Protein AF-A0A3N5TZJ4-F1 (afdb_monomer)

pLDDT: mean 77.25, std 13.86, range [44.78, 93.88]

Mean predicted aligned error: 8.36 Å

Foldseek 3Di:
DDDDPPDDDPDQVLCCCVPVPCVVVVHDLCNVCVLLVHDSVVSVCSNVVVDDDDVVNVVSVVVD

Structure (mmCIF, N/CA/C/O backbone):
data_AF-A0A3N5TZJ4-F1
#
_entry.id   AF-A0A3N5TZJ4-F1
#
loop_
_atom_site.group_PDB
_atom_site.id
_atom_site.type_symbol
_atom_site.label_atom_id
_atom_site.label_alt_id
_atom_site.label_comp_id
_atom_site.label_asym_id
_atom_site.label_entity_id
_atom_site.label_seq_id
_atom_site.pdbx_PDB_ins_code
_atom_site.Cartn_x
_atom_site.Cartn_y
_atom_site.Cartn_z
_atom_site.occupancy
_atom_site.B_iso_or_equiv
_atom_site.auth_seq_id
_atom_site.auth_comp_id
_atom_site.auth_asym_id
_atom_site.auth_atom_id
_atom_site.pdbx_PDB_model_num
ATOM 1 N N . MET A 1 1 ? 1.077 6.720 -28.503 1.00 44.78 1 MET A N 1
ATOM 2 C CA . MET A 1 1 ? 2.469 6.239 -28.637 1.00 44.78 1 MET A CA 1
ATOM 3 C C . MET A 1 1 ? 2.868 5.628 -27.305 1.00 44.78 1 MET A C 1
ATOM 5 O O . MET A 1 1 ? 3.034 6.372 -26.351 1.00 44.78 1 MET A O 1
ATOM 9 N N . VAL A 1 2 ? 2.920 4.297 -27.210 1.00 57.06 2 VAL A N 1
A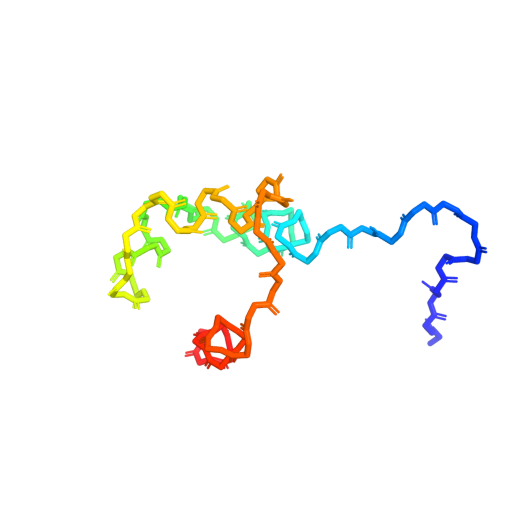TOM 10 C CA . VAL A 1 2 ? 3.326 3.602 -25.977 1.00 57.06 2 VAL A CA 1
ATOM 11 C C . VAL A 1 2 ? 4.851 3.615 -25.920 1.00 57.06 2 VAL A C 1
ATOM 13 O O . VAL A 1 2 ? 5.503 3.162 -26.859 1.00 57.06 2 VAL A O 1
ATOM 16 N N . ARG A 1 3 ? 5.430 4.177 -24.856 1.00 62.12 3 ARG A N 1
ATOM 17 C CA . ARG A 1 3 ? 6.873 4.112 -24.604 1.00 62.12 3 ARG A CA 1
ATOM 18 C C . ARG A 1 3 ? 7.149 2.906 -23.718 1.00 62.12 3 ARG A C 1
ATOM 20 O O . ARG A 1 3 ? 7.078 3.013 -22.503 1.00 62.12 3 ARG A O 1
ATOM 27 N N . ILE A 1 4 ? 7.416 1.763 -24.345 1.00 63.81 4 ILE A N 1
ATOM 28 C CA . ILE A 1 4 ? 7.880 0.570 -23.634 1.00 63.81 4 ILE A CA 1
ATOM 29 C C . ILE A 1 4 ? 9.393 0.728 -23.440 1.00 63.81 4 ILE A C 1
ATOM 31 O O . ILE A 1 4 ? 10.101 0.867 -24.442 1.00 63.81 4 ILE A O 1
ATOM 35 N N . PRO A 1 5 ? 9.908 0.757 -22.201 1.00 62.22 5 PRO A N 1
ATOM 36 C CA . PRO A 1 5 ? 11.346 0.769 -21.978 1.00 62.22 5 PRO A CA 1
ATOM 37 C C . PRO A 1 5 ? 11.954 -0.537 -22.510 1.00 62.22 5 PRO A C 1
ATOM 39 O O . PRO A 1 5 ? 11.597 -1.626 -22.075 1.00 62.22 5 PRO A O 1
ATOM 42 N N . THR A 1 6 ? 12.863 -0.432 -23.482 1.00 68.31 6 THR A N 1
ATOM 43 C CA . THR A 1 6 ? 13.572 -1.573 -24.096 1.00 68.31 6 THR A CA 1
ATOM 44 C C . THR A 1 6 ? 14.808 -2.013 -23.306 1.00 68.31 6 THR A C 1
ATOM 46 O O . THR A 1 6 ? 15.389 -3.054 -23.608 1.00 68.31 6 THR A O 1
ATOM 49 N N . HIS A 1 7 ? 15.215 -1.235 -22.298 1.00 64.00 7 HIS A N 1
ATOM 50 C CA . HIS A 1 7 ? 16.373 -1.495 -21.443 1.00 64.00 7 HIS A CA 1
ATOM 51 C C . HIS A 1 7 ? 16.059 -1.129 -19.983 1.00 64.00 7 HIS A C 1
ATOM 53 O O . HIS A 1 7 ? 15.528 -0.052 -19.720 1.00 64.00 7 HIS A O 1
ATOM 59 N N . GLY A 1 8 ? 16.416 -2.022 -19.052 1.00 59.53 8 GLY A N 1
ATOM 60 C CA . GLY A 1 8 ? 16.089 -1.949 -17.620 1.00 59.53 8 GLY A CA 1
ATOM 61 C C . GLY A 1 8 ? 15.178 -3.111 -17.194 1.00 59.53 8 GLY A C 1
ATOM 62 O O . GLY A 1 8 ? 14.427 -3.616 -18.031 1.00 59.53 8 GLY A O 1
ATOM 63 N N . PRO A 1 9 ? 15.260 -3.602 -15.942 1.00 64.56 9 PRO A N 1
ATOM 64 C CA . PRO A 1 9 ? 14.293 -4.581 -15.458 1.00 64.56 9 PRO A CA 1
ATOM 65 C C . PRO A 1 9 ? 12.882 -3.970 -15.519 1.00 64.56 9 PRO A C 1
ATOM 67 O O . PRO A 1 9 ? 12.739 -2.770 -15.270 1.00 64.56 9 PRO A O 1
ATOM 70 N N . PRO A 1 10 ? 11.846 -4.752 -15.871 1.00 69.81 10 PRO A N 1
ATOM 71 C CA . PRO A 1 10 ? 10.479 -4.251 -15.872 1.00 69.81 10 PRO A CA 1
ATOM 72 C C . PRO A 1 10 ? 10.127 -3.728 -14.477 1.00 69.81 10 PRO A C 1
ATOM 74 O O . PRO A 1 10 ? 10.393 -4.398 -13.477 1.00 69.81 10 PRO A O 1
ATOM 77 N N . THR A 1 11 ? 9.543 -2.532 -14.420 1.00 73.31 11 THR A N 1
ATOM 78 C CA . THR A 1 11 ? 9.016 -1.969 -13.175 1.00 73.31 11 THR A CA 1
ATOM 79 C C . THR A 1 11 ? 8.002 -2.944 -12.592 1.00 73.31 11 THR A C 1
ATOM 81 O O . THR A 1 11 ? 7.110 -3.419 -13.299 1.00 73.31 11 THR A O 1
ATOM 84 N N . HIS A 1 12 ? 8.156 -3.276 -11.310 1.00 80.88 12 HIS A N 1
ATOM 85 C CA . HIS A 1 12 ? 7.244 -4.203 -10.658 1.00 80.88 12 HIS A CA 1
ATOM 86 C C . HIS A 1 12 ? 5.831 -3.591 -10.642 1.00 80.88 12 HIS A C 1
ATOM 88 O O . HIS A 1 12 ? 5.695 -2.416 -10.292 1.00 80.88 12 HIS A O 1
ATOM 94 N N . PRO A 1 13 ? 4.768 -4.344 -10.973 1.00 79.81 13 PRO A N 1
ATOM 95 C CA . PRO A 1 13 ? 3.400 -3.815 -10.984 1.00 79.81 13 PRO A CA 1
ATOM 96 C C . PRO A 1 13 ? 2.992 -3.214 -9.633 1.00 79.81 13 PRO A C 1
ATOM 98 O O . PRO A 1 13 ? 2.303 -2.201 -9.586 1.00 79.81 13 PRO A O 1
ATOM 101 N N . GLY A 1 14 ? 3.492 -3.774 -8.530 1.00 84.56 14 GLY A N 1
ATOM 102 C CA . GLY A 1 14 ? 3.304 -3.207 -7.195 1.00 84.56 14 GLY A CA 1
ATOM 103 C C . GLY A 1 14 ? 3.960 -1.836 -6.982 1.00 84.56 14 GLY A C 1
ATOM 104 O O . GLY A 1 14 ? 3.401 -1.002 -6.274 1.00 84.56 14 GLY A O 1
ATOM 105 N N . GLU A 1 15 ? 5.099 -1.574 -7.626 1.00 83.88 15 GLU A N 1
ATOM 106 C CA . GLU A 1 15 ? 5.751 -0.261 -7.590 1.00 83.88 15 GLU A CA 1
ATOM 107 C C . GLU A 1 15 ? 4.941 0.752 -8.415 1.00 83.88 15 GLU A C 1
ATOM 109 O O . GLU A 1 15 ? 4.689 1.862 -7.955 1.00 83.88 15 GLU A O 1
ATOM 114 N N . MET A 1 16 ? 4.410 0.339 -9.574 1.00 86.94 16 MET A N 1
ATOM 115 C CA . MET A 1 16 ? 3.483 1.170 -10.354 1.00 86.94 16 MET A CA 1
ATOM 116 C C . MET A 1 16 ? 2.199 1.494 -9.582 1.00 86.94 16 MET A C 1
ATOM 118 O O . MET A 1 16 ? 1.775 2.645 -9.558 1.00 86.94 16 MET A O 1
ATOM 122 N N . LEU A 1 17 ? 1.596 0.509 -8.911 1.00 85.38 17 LEU A N 1
ATOM 123 C CA . LEU A 1 17 ? 0.398 0.713 -8.093 1.00 85.38 17 LEU A CA 1
ATOM 124 C C . LEU A 1 17 ? 0.637 1.758 -6.990 1.00 85.38 17 LEU A C 1
ATOM 126 O O . LEU A 1 17 ? -0.224 2.593 -6.709 1.00 85.38 17 LEU A O 1
ATOM 130 N N . GLN A 1 18 ? 1.818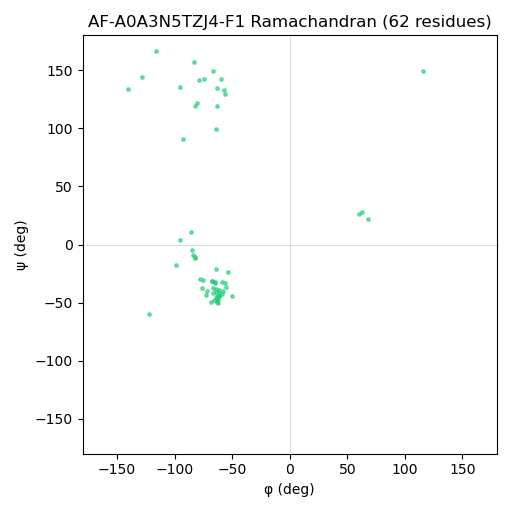 1.736 -6.371 1.00 87.62 18 GLN A N 1
ATOM 131 C CA . GLN A 1 18 ? 2.179 2.713 -5.351 1.00 87.62 18 GLN A CA 1
ATOM 132 C C . GLN A 1 18 ? 2.369 4.121 -5.926 1.00 87.62 18 GLN A C 1
ATOM 134 O O . GLN A 1 18 ? 1.805 5.078 -5.387 1.00 87.62 18 GLN A O 1
ATOM 139 N N . GLU A 1 19 ? 3.152 4.250 -6.996 1.00 88.94 19 GLU A N 1
ATOM 140 C CA . GLU A 1 19 ? 3.534 5.553 -7.545 1.00 88.94 19 GLU A CA 1
ATOM 141 C C . GLU A 1 19 ? 2.411 6.226 -8.341 1.00 88.94 19 GLU A C 1
ATOM 143 O O . GLU A 1 19 ? 2.244 7.440 -8.241 1.00 88.94 19 GLU A O 1
ATOM 148 N N . GLU A 1 20 ? 1.628 5.456 -9.096 1.00 87.88 20 GLU A N 1
ATOM 149 C CA . GLU A 1 20 ? 0.651 5.989 -10.055 1.00 87.88 20 GLU A CA 1
ATOM 150 C C . GLU A 1 20 ? -0.782 6.021 -9.502 1.00 87.88 20 GLU A C 1
ATOM 152 O O . GLU A 1 20 ? -1.616 6.757 -10.025 1.00 87.88 20 GLU A O 1
ATOM 157 N N . PHE A 1 21 ? -1.084 5.274 -8.430 1.00 87.88 21 PHE A N 1
ATOM 158 C CA . PHE A 1 21 ? -2.441 5.198 -7.868 1.00 87.88 21 PHE A CA 1
ATOM 159 C C . PHE A 1 21 ? -2.491 5.616 -6.399 1.00 87.88 21 PHE A C 1
ATOM 161 O O . PHE A 1 21 ? -3.153 6.596 -6.063 1.00 87.88 21 PHE A O 1
ATOM 168 N N . LEU A 1 22 ? -1.767 4.928 -5.510 1.00 90.12 22 LEU A N 1
ATOM 169 C CA . LEU A 1 22 ? -1.855 5.189 -4.067 1.00 90.12 22 LEU A CA 1
ATOM 170 C C . LEU A 1 22 ? -1.397 6.606 -3.700 1.00 90.12 22 LEU A C 1
ATOM 172 O O . LEU A 1 22 ? -2.110 7.321 -2.994 1.00 90.12 22 LEU A O 1
ATOM 176 N N . LYS A 1 23 ? -0.235 7.036 -4.207 1.00 91.44 23 LYS A N 1
ATOM 177 C CA . LYS A 1 23 ? 0.295 8.382 -3.945 1.00 91.44 23 LYS A CA 1
ATOM 178 C C . LYS A 1 23 ? -0.610 9.494 -4.505 1.00 91.44 23 LYS A C 1
ATOM 180 O O . LYS A 1 23 ? -0.935 10.392 -3.729 1.00 91.44 23 LYS A O 1
ATOM 185 N N . PRO A 1 24 ? -1.058 9.462 -5.778 1.00 92.56 24 PRO A N 1
ATOM 186 C CA . PRO A 1 24 ? -1.940 10.501 -6.318 1.00 92.56 24 PRO A CA 1
ATOM 187 C C . PRO A 1 24 ? -3.321 10.550 -5.659 1.00 92.56 24 PRO A C 1
ATOM 189 O O . PRO A 1 24 ? -3.886 11.633 -5.521 1.00 92.56 24 PRO A O 1
ATOM 192 N N . LEU A 1 25 ? -3.854 9.402 -5.228 1.00 90.69 25 LEU A N 1
ATOM 193 C CA . LEU A 1 25 ? -5.151 9.323 -4.551 1.00 90.69 25 LEU A CA 1
ATOM 194 C C . LEU A 1 25 ? -5.069 9.641 -3.048 1.00 90.69 25 LEU A C 1
ATOM 196 O O . LEU A 1 25 ? -6.105 9.802 -2.409 1.00 90.69 25 LEU A O 1
ATOM 200 N N . GLY A 1 26 ? -3.865 9.741 -2.474 1.00 93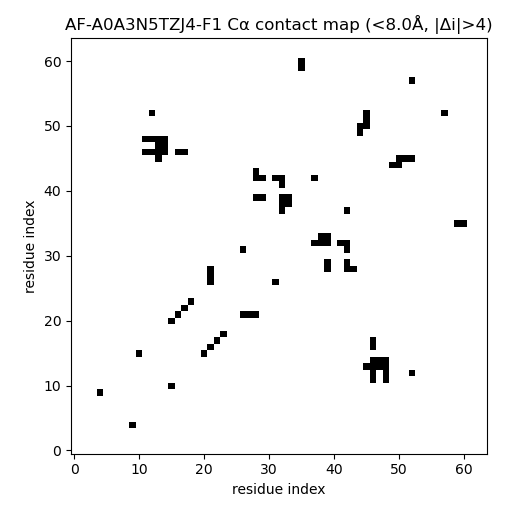.75 26 GLY A N 1
ATOM 201 C CA . GLY A 1 26 ? -3.673 9.961 -1.037 1.00 93.75 26 GLY A CA 1
ATOM 202 C C . GLY A 1 26 ? -4.097 8.769 -0.171 1.00 93.75 26 GLY A C 1
ATOM 203 O O . GLY A 1 26 ? -4.383 8.943 1.011 1.00 93.75 26 GLY A O 1
ATOM 204 N N . ILE A 1 27 ? -4.143 7.569 -0.754 1.00 93.75 27 ILE A N 1
ATOM 205 C CA . ILE A 1 27 ? -4.611 6.341 -0.107 1.00 93.75 27 ILE A CA 1
ATOM 206 C C . ILE A 1 27 ? -3.409 5.582 0.460 1.00 93.75 27 ILE A C 1
ATOM 208 O O . ILE A 1 27 ? -2.375 5.425 -0.192 1.00 93.75 27 ILE A O 1
ATOM 212 N N . SER A 1 28 ? -3.538 5.082 1.689 1.00 93.88 28 SER A N 1
ATOM 213 C CA . SER A 1 28 ? -2.504 4.244 2.305 1.00 93.88 28 SER A CA 1
ATOM 214 C C . SER A 1 28 ? -2.624 2.778 1.873 1.00 93.88 28 SER A C 1
ATOM 216 O O . SER A 1 28 ? -3.700 2.300 1.525 1.00 93.88 28 SER A O 1
ATOM 218 N N . GLN A 1 29 ? -1.529 2.016 1.959 1.00 91.06 29 GLN A N 1
ATOM 219 C CA . GLN A 1 29 ? -1.559 0.567 1.696 1.00 91.06 29 GLN A CA 1
ATOM 220 C C . GLN A 1 29 ? -2.527 -0.178 2.630 1.00 91.06 29 GLN A C 1
ATOM 222 O O . GLN A 1 29 ? -3.129 -1.171 2.233 1.00 91.06 29 GLN A O 1
ATOM 227 N N . THR A 1 30 ? -2.683 0.306 3.865 1.00 92.50 30 THR A N 1
ATOM 228 C CA . THR A 1 30 ? -3.644 -0.225 4.839 1.00 92.50 30 THR A CA 1
ATOM 229 C C . THR A 1 30 ? -5.073 0.013 4.382 1.00 92.50 30 THR A C 1
ATOM 231 O O . THR A 1 30 ? -5.855 -0.928 4.345 1.00 92.50 30 THR A O 1
ATOM 234 N N . GLU A 1 31 ? -5.387 1.232 3.949 1.00 91.81 31 GLU A N 1
ATOM 235 C CA . GLU A 1 31 ? -6.719 1.563 3.443 1.00 91.81 31 GLU A CA 1
ATOM 236 C C . GLU A 1 31 ? -7.044 0.769 2.167 1.00 91.81 31 GLU A C 1
ATOM 238 O O . GLU A 1 31 ? -8.160 0.280 2.002 1.00 91.81 31 GLU A O 1
ATOM 243 N N . LEU A 1 32 ? -6.057 0.563 1.289 1.00 89.25 32 LEU A N 1
ATOM 244 C CA . LEU A 1 32 ? -6.198 -0.323 0.133 1.00 89.25 32 LEU A CA 1
ATOM 245 C C . LEU A 1 32 ? -6.483 -1.770 0.559 1.00 89.25 32 LEU A C 1
ATOM 247 O O . LEU A 1 32 ? -7.358 -2.415 -0.013 1.00 89.25 32 LEU A O 1
ATOM 251 N N . ALA A 1 33 ? -5.772 -2.278 1.567 1.00 90.25 33 ALA A N 1
ATOM 252 C CA . ALA A 1 33 ? -5.993 -3.621 2.091 1.00 90.25 33 ALA A CA 1
ATOM 253 C C . ALA A 1 33 ? -7.415 -3.781 2.652 1.00 90.25 33 ALA A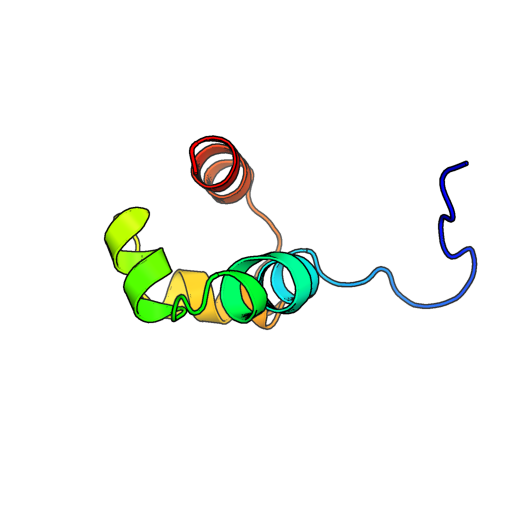 C 1
ATOM 255 O O . ALA A 1 33 ? -8.076 -4.778 2.365 1.00 90.25 33 ALA A O 1
ATOM 256 N N . GLU A 1 34 ? -7.912 -2.776 3.377 1.00 91.81 34 GLU A N 1
ATOM 257 C CA . GLU A 1 34 ? -9.283 -2.740 3.891 1.00 91.81 34 GLU A CA 1
ATOM 258 C C . GLU A 1 34 ? -10.320 -2.705 2.762 1.00 91.81 34 GLU A C 1
ATOM 260 O O . GLU A 1 34 ? -11.261 -3.498 2.777 1.00 91.81 34 GLU A O 1
ATOM 265 N N . LYS A 1 35 ? -10.125 -1.851 1.747 1.00 88.25 35 LYS A N 1
ATOM 266 C CA . LYS A 1 35 ? -11.012 -1.757 0.572 1.00 88.25 35 LYS A CA 1
ATOM 267 C C . LYS A 1 35 ? -11.074 -3.062 -0.219 1.00 88.25 35 LYS A C 1
ATOM 269 O O . LYS A 1 35 ? -12.144 -3.439 -0.684 1.00 88.25 35 LYS A O 1
ATOM 274 N N . LEU A 1 36 ? -9.942 -3.748 -0.350 1.00 85.25 36 LEU A N 1
ATOM 275 C CA . LEU A 1 36 ? -9.834 -5.024 -1.055 1.00 85.25 36 LEU A CA 1
ATOM 276 C C . LEU A 1 36 ? -10.195 -6.236 -0.180 1.00 85.25 36 LEU A C 1
ATOM 278 O O . LEU A 1 36 ? -10.203 -7.362 -0.672 1.00 85.25 36 LEU A O 1
ATOM 282 N N . GLY A 1 37 ? -10.475 -6.045 1.115 1.00 88.06 37 GLY A N 1
ATOM 283 C CA . GLY A 1 37 ? -10.778 -7.140 2.040 1.00 88.06 37 GLY A CA 1
ATOM 284 C C . GLY A 1 37 ? -9.619 -8.127 2.221 1.00 88.06 37 GLY A C 1
ATOM 285 O O . GLY A 1 37 ? -9.839 -9.310 2.489 1.00 88.06 37 GLY A O 1
ATOM 286 N N . VAL A 1 38 ? -8.377 -7.666 2.059 1.00 86.62 38 VAL A N 1
ATOM 287 C CA . VAL A 1 38 ? -7.166 -8.482 2.19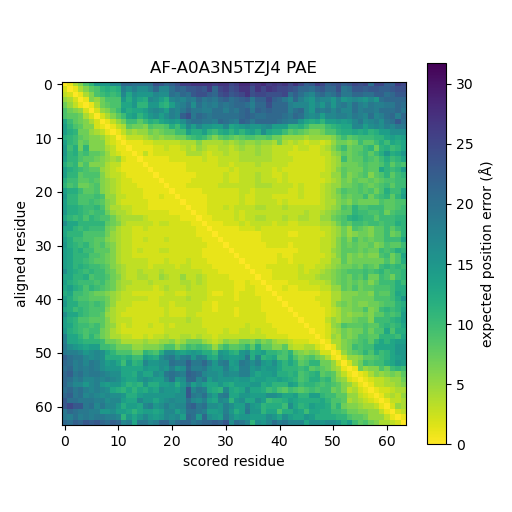0 1.00 86.62 38 VAL A CA 1
ATOM 288 C C . VAL A 1 38 ? -6.285 -8.010 3.342 1.00 86.62 38 VAL A C 1
ATOM 290 O O . VAL A 1 38 ? -6.454 -6.933 3.900 1.00 86.62 38 VAL A O 1
ATOM 293 N N . SER A 1 39 ? -5.310 -8.832 3.727 1.00 89.19 39 SER A N 1
ATOM 294 C CA . SER A 1 39 ? -4.382 -8.468 4.792 1.00 89.19 39 SER A CA 1
ATOM 295 C C . SER A 1 39 ? -3.354 -7.430 4.317 1.00 89.19 39 SER A C 1
ATOM 297 O O . SER A 1 39 ? -2.828 -7.521 3.207 1.00 89.19 39 SER A O 1
ATOM 299 N N . TYR A 1 40 ? -2.996 -6.475 5.184 1.00 90.44 40 TYR A N 1
ATOM 300 C CA . TYR A 1 40 ? -1.924 -5.504 4.913 1.00 90.44 40 TYR A CA 1
ATOM 301 C C . TYR A 1 40 ? -0.608 -6.155 4.438 1.00 90.44 40 TYR A C 1
ATOM 303 O O . TYR A 1 40 ? -0.047 -5.681 3.450 1.00 90.44 40 TYR A O 1
ATOM 311 N N . PRO A 1 41 ? -0.117 -7.261 5.047 1.00 89.62 41 PRO A N 1
ATOM 312 C CA . PRO A 1 41 ? 1.083 -7.941 4.566 1.00 89.62 41 PRO A CA 1
ATOM 313 C C . PRO A 1 41 ? 0.987 -8.358 3.097 1.00 89.62 41 PRO A C 1
ATOM 315 O O . PRO A 1 41 ? 1.974 -8.216 2.386 1.00 89.62 41 PRO A O 1
ATOM 318 N N . ARG A 1 42 ? -0.195 -8.784 2.618 1.00 85.56 42 ARG A N 1
ATOM 319 C CA . ARG A 1 42 ? -0.401 -9.144 1.207 1.00 85.56 42 ARG A CA 1
ATOM 320 C C . ARG A 1 42 ? -0.171 -7.942 0.289 1.00 85.56 42 ARG A C 1
ATOM 322 O O . ARG A 1 42 ? 0.547 -8.081 -0.696 1.00 85.56 42 ARG A O 1
ATOM 329 N N . ILE A 1 43 ? -0.732 -6.778 0.620 1.00 87.69 43 ILE A N 1
ATOM 330 C CA . ILE A 1 43 ? -0.531 -5.538 -0.152 1.00 87.69 43 ILE A CA 1
ATOM 331 C C . ILE A 1 43 ? 0.925 -5.067 -0.069 1.00 87.69 43 ILE A C 1
ATOM 333 O O . ILE A 1 43 ? 1.521 -4.706 -1.079 1.00 87.69 43 ILE A O 1
ATOM 337 N N . ASN A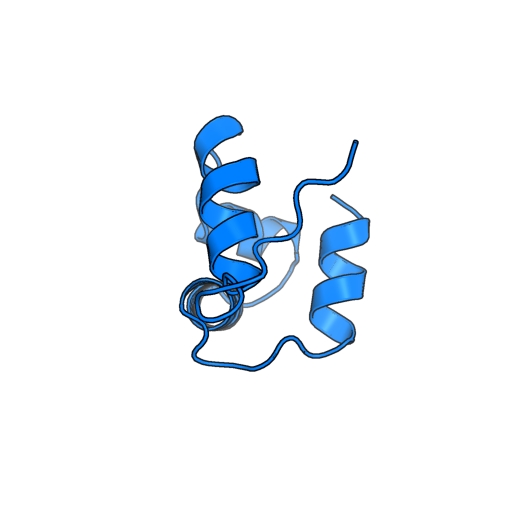 1 44 ? 1.535 -5.138 1.112 1.00 88.69 44 ASN A N 1
ATOM 338 C CA . ASN A 1 44 ? 2.929 -4.759 1.306 1.00 88.69 44 ASN A CA 1
ATOM 339 C C . ASN A 1 44 ? 3.895 -5.669 0.519 1.00 88.69 44 ASN A C 1
ATOM 341 O O . ASN A 1 44 ? 4.860 -5.181 -0.065 1.00 88.69 44 ASN A O 1
ATOM 345 N N . GLU A 1 45 ? 3.651 -6.982 0.481 1.00 87.00 45 GLU A N 1
ATOM 346 C CA . GLU A 1 45 ? 4.428 -7.938 -0.320 1.00 87.00 45 GLU A CA 1
ATOM 347 C C . GLU A 1 45 ? 4.245 -7.717 -1.829 1.00 87.00 45 GLU A C 1
ATOM 349 O O . GLU A 1 45 ? 5.225 -7.835 -2.566 1.00 87.00 45 GLU A O 1
ATOM 354 N N . LEU A 1 46 ? 3.028 -7.372 -2.270 1.00 83.31 46 LEU A N 1
ATOM 355 C CA . LEU A 1 46 ? 2.718 -7.015 -3.657 1.00 83.31 46 LEU A CA 1
ATOM 356 C C . LEU A 1 46 ? 3.490 -5.762 -4.085 1.00 83.31 46 LEU A C 1
ATOM 358 O O . LEU A 1 46 ? 4.171 -5.776 -5.105 1.00 83.31 46 LEU A O 1
ATOM 362 N N . ILE A 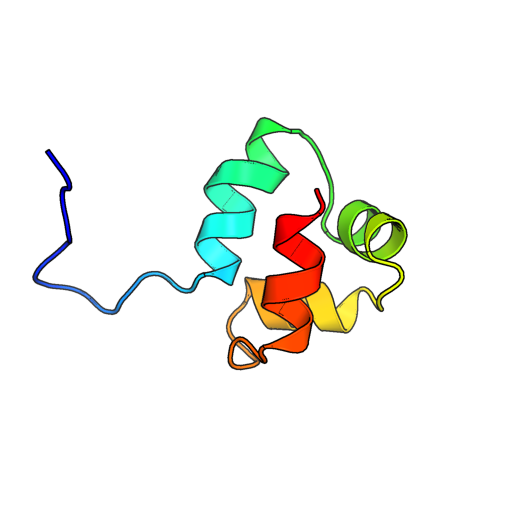1 47 ? 3.435 -4.698 -3.282 1.00 86.44 47 ILE A N 1
ATOM 363 C CA . ILE A 1 47 ? 4.087 -3.421 -3.594 1.00 86.44 47 ILE A CA 1
ATOM 364 C C . ILE A 1 47 ? 5.608 -3.569 -3.668 1.00 86.44 47 ILE A C 1
ATOM 366 O O . ILE A 1 47 ? 6.223 -3.114 -4.626 1.00 86.44 47 ILE A O 1
ATOM 370 N N . HIS A 1 48 ? 6.213 -4.286 -2.719 1.00 84.94 48 HIS A N 1
ATOM 371 C CA . HIS A 1 48 ? 7.668 -4.470 -2.664 1.00 84.94 48 HIS A CA 1
ATOM 372 C C . HIS A 1 48 ? 8.190 -5.641 -3.516 1.00 84.94 48 HIS A C 1
ATOM 374 O O . HIS A 1 48 ? 9.341 -6.046 -3.343 1.00 84.94 48 HIS A O 1
ATOM 380 N N . GLY A 1 49 ? 7.356 -6.238 -4.375 1.00 75.81 49 GLY A N 1
ATOM 381 C CA . GLY A 1 49 ? 7.757 -7.328 -5.272 1.00 75.81 49 GLY A CA 1
ATOM 382 C C . GLY A 1 49 ? 8.290 -8.577 -4.572 1.00 75.81 49 GLY A C 1
ATOM 383 O O . GLY A 1 49 ? 9.076 -9.329 -5.144 1.00 75.81 49 GLY A O 1
ATOM 384 N N . LYS A 1 50 ? 7.876 -8.811 -3.319 1.00 75.75 50 LYS A N 1
ATOM 385 C CA . LYS A 1 50 ? 8.236 -10.015 -2.550 1.00 75.75 50 LYS A CA 1
ATOM 386 C C . LYS A 1 50 ? 7.348 -11.215 -2.890 1.00 75.75 50 LYS A C 1
ATOM 388 O O . LYS A 1 50 ? 7.675 -12.338 -2.512 1.00 75.75 50 LYS A O 1
ATOM 393 N N . ARG A 1 51 ? 6.255 -10.984 -3.624 1.00 65.94 51 ARG A N 1
ATOM 394 C CA . ARG A 1 51 ? 5.415 -12.000 -4.269 1.00 65.94 51 ARG A CA 1
ATOM 395 C C . ARG A 1 51 ? 5.228 -11.656 -5.741 1.00 65.94 51 ARG A C 1
ATOM 397 O O . ARG A 1 51 ? 5.097 -10.485 -6.075 1.00 65.94 51 ARG A O 1
ATOM 404 N N . GLY A 1 52 ? 5.179 -12.683 -6.589 1.00 59.31 52 GLY A N 1
ATOM 405 C CA . GLY A 1 52 ? 4.703 -12.527 -7.963 1.00 59.31 52 GLY A CA 1
ATOM 406 C C . GLY A 1 52 ? 3.214 -12.176 -7.985 1.00 59.31 52 GLY A C 1
ATOM 407 O O . GLY A 1 52 ? 2.473 -12.575 -7.085 1.00 59.31 52 GLY A O 1
ATOM 408 N N . ASP A 1 53 ? 2.797 -11.420 -8.999 1.00 60.47 53 ASP A N 1
ATOM 409 C CA . ASP A 1 53 ? 1.401 -11.043 -9.229 1.00 60.47 53 ASP A CA 1
ATOM 410 C C . ASP A 1 53 ? 0.569 -12.303 -9.529 1.00 60.47 53 ASP A C 1
ATOM 412 O O . ASP A 1 53 ? 0.649 -12.887 -10.611 1.00 60.47 53 ASP A O 1
ATOM 416 N N . THR A 1 54 ? -0.144 -12.814 -8.524 1.00 60.38 54 THR A N 1
ATOM 417 C CA . THR A 1 54 ? -1.060 -13.946 -8.696 1.00 60.38 54 THR A CA 1
ATOM 418 C C . THR A 1 54 ? -2.362 -13.431 -9.329 1.00 60.38 54 THR A C 1
ATOM 420 O O . THR A 1 54 ? -2.821 -12.356 -8.940 1.00 60.38 54 THR A O 1
ATOM 423 N N . PRO A 1 55 ? -3.009 -14.165 -10.256 1.00 56.62 55 PRO A N 1
ATOM 424 C CA . PRO A 1 55 ? -4.226 -13.714 -10.946 1.00 56.62 55 PRO A CA 1
ATOM 425 C C . PRO A 1 55 ? -5.387 -13.257 -10.038 1.00 56.62 55 PRO A C 1
ATOM 427 O O . PRO A 1 55 ? -6.211 -12.457 -10.475 1.00 56.62 55 PRO A O 1
ATOM 430 N N . ASP A 1 56 ? -5.456 -13.705 -8.779 1.00 57.88 56 ASP A N 1
ATOM 431 C CA . ASP A 1 56 ? -6.431 -13.218 -7.790 1.00 57.88 56 ASP A CA 1
ATOM 432 C C . ASP A 1 56 ? -6.211 -11.755 -7.357 1.00 57.88 56 ASP A C 1
ATOM 434 O O . ASP A 1 56 ? -7.182 -11.039 -7.091 1.00 57.88 56 ASP A O 1
ATOM 438 N N . ASN A 1 57 ? -4.962 -11.277 -7.340 1.00 58.16 57 ASN A N 1
ATOM 439 C CA . ASN A 1 57 ? -4.651 -9.876 -7.047 1.00 58.16 57 ASN A CA 1
ATOM 440 C C . ASN A 1 57 ? -5.039 -8.963 -8.218 1.00 58.16 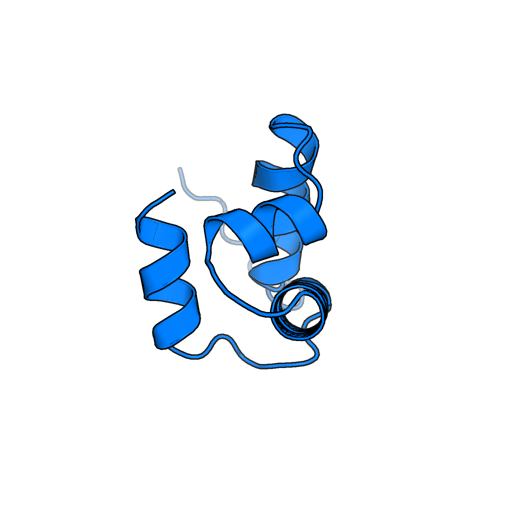57 ASN A C 1
ATOM 442 O O . ASN A 1 57 ? -5.656 -7.925 -7.989 1.00 58.16 57 ASN A O 1
ATOM 446 N N . ALA A 1 58 ? -4.737 -9.362 -9.459 1.00 60.56 58 ALA A N 1
ATOM 447 C CA . ALA A 1 58 ? -5.083 -8.589 -10.653 1.00 60.56 58 ALA A CA 1
ATOM 448 C C . ALA A 1 58 ? -6.599 -8.347 -10.767 1.00 60.56 58 ALA A C 1
ATOM 450 O O . ALA A 1 58 ? -7.034 -7.229 -11.034 1.00 60.56 58 ALA A O 1
ATOM 451 N N . LEU A 1 59 ? -7.406 -9.374 -10.479 1.00 59.66 59 LEU A N 1
ATOM 452 C CA . LEU A 1 59 ? -8.868 -9.283 -10.534 1.00 59.66 59 LEU A CA 1
ATOM 453 C C . LEU A 1 59 ? -9.451 -8.352 -9.456 1.00 59.66 59 LEU A C 1
ATOM 455 O O . LEU A 1 59 ? -10.477 -7.718 -9.676 1.00 59.66 59 LEU A O 1
ATOM 459 N N . SER A 1 60 ? -8.792 -8.267 -8.297 1.00 59.31 60 SER A N 1
ATOM 460 C CA . SER A 1 60 ? -9.209 -7.392 -7.195 1.00 59.31 60 SER A CA 1
ATOM 461 C C . SER A 1 60 ? -8.869 -5.920 -7.470 1.00 59.31 60 SER A C 1
ATOM 463 O O . SER A 1 60 ? -9.595 -5.032 -7.037 1.00 59.31 60 SER A O 1
ATOM 465 N N . LEU A 1 61 ? -7.787 -5.658 -8.213 1.00 59.34 61 LEU A N 1
ATOM 466 C CA . LEU A 1 61 ? -7.370 -4.310 -8.611 1.00 59.34 61 LEU A CA 1
ATOM 467 C C . LEU A 1 61 ? -8.196 -3.735 -9.773 1.00 59.34 61 LEU A C 1
ATOM 469 O O . LEU A 1 61 ? -8.368 -2.525 -9.824 1.00 59.34 61 LEU A O 1
ATOM 473 N N . GLU A 1 62 ? -8.733 -4.567 -10.675 1.00 65.06 62 GLU A N 1
ATOM 474 C CA . GLU A 1 62 ? -9.601 -4.114 -11.785 1.00 65.06 62 GLU A CA 1
ATOM 475 C C . GLU A 1 62 ? -10.925 -3.490 -11.296 1.00 65.06 62 GLU A C 1
ATOM 477 O O . GLU A 1 62 ? -11.566 -2.735 -12.023 1.00 65.06 62 GLU A O 1
ATOM 482 N N . GLN A 1 63 ? -11.344 -3.794 -10.064 1.00 58.41 63 GLN A N 1
ATOM 483 C CA . GLN A 1 63 ? -12.630 -3.362 -9.505 1.00 58.41 63 GLN A CA 1
ATOM 484 C C . GLN A 1 63 ? -12.564 -2.073 -8.662 1.00 58.41 63 GLN A C 1
ATOM 486 O O . GLN A 1 63 ? -13.585 -1.686 -8.087 1.00 58.41 63 GLN A O 1
ATOM 491 N N . LEU A 1 64 ? -11.394 -1.425 -8.571 1.00 54.34 64 LEU A N 1
ATOM 492 C CA . LEU A 1 64 ? -11.183 -0.131 -7.898 1.00 54.34 64 LEU A CA 1
ATOM 493 C C . LEU A 1 64 ? -11.242 1.040 -8.883 1.00 54.34 64 LEU A C 1
ATOM 495 O O . LEU A 1 64 ? -11.804 2.085 -8.481 1.00 54.34 64 LEU A O 1
#

Nearest PDB structures (foldseek):
  6lb3-assembly2_B  TM=9.152E-01  e=3.631E-04  Pseudomonas aeruginosa PAO1
  7csy-assembly1_A  TM=9.451E-01  e=7.320E-04  Pseudomonas aeruginosa PAO1
  6lb3-assembly2_H  TM=9.404E-01  e=6.444E-04  Pseudomonas aeruginosa PAO1
  6f8h-assembly2_C-3  TM=9.250E-01  e=1.073E-03  Pseudomonas putida
  7nrd-assembly1_Sh  TM=7.565E-01  e=1.548E-01  Saccharomyces cerevisiae S288C

Radius of gyration: 12.45 Å; Cα contacts (8 Å, |Δi|>4): 46; chains: 1; bounding box: 29×24×34 Å

Secondary structure (DSSP, 8-state):
-----SSSPPPPHHHHHIIIIIHHHT--HHHHHHHTT--HHHHHHHHTTSS---HHHHHHHTT-

Solvent-accessible surface area (backbone atoms only — not comparable to full-atom values): 4024 Å² total; per-residue (Å²): 136,86,85,76,79,90,73,76,82,80,79,48,68,28,46,48,47,43,65,73,45,29,59,77,69,72,50,50,64,57,57,50,13,60,75,67,74,47,56,47,67,59,46,53,30,36,37,71,58,76,45,81,91,48,73,72,56,58,62,59,59,74,76,111

Sequence (64 aa):
MVRIPTHGPPTHPGEMLQEEFLK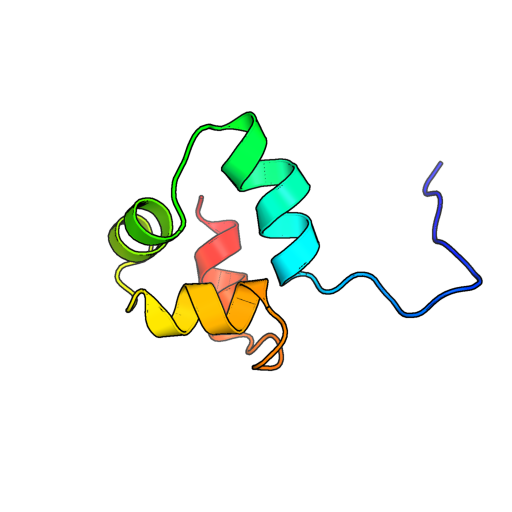PLGISQTELAEKLGVSYPRINELIHGKRGDTPDNALSLEQL